Protein AF-A0A6P9E501-F1 (afdb_monomer)

Radius of gyration: 17.96 Å; Cα contacts (8 Å, |Δi|>4): 124; chains: 1; bounding box: 37×52×45 Å

Foldseek 3Di:
DDPDDPVCVVVVHDPVNVVVLVVLQVVQQVPQVAQWDWDWDADPVNPDIDIHTHGHDDPDPLLQAVDPDPRQKDFAPCVVPVPQADPVPRGHDIDRPSPRCSCVCRQVVDPVNVVVVVPD

Mean predicted aligned error: 8.08 Å

InterPro domains:
  IPR044214 EDS1-like [PTHR47090] (6-115)

Solvent-accessible surface area (backbone atoms only — not comparable to full-atom values): 7348 Å² total; per-residue (Å²): 132,84,91,77,70,57,67,41,71,76,74,72,44,55,69,69,57,52,55,48,53,53,50,44,33,61,52,21,54,79,40,79,90,48,64,56,41,78,47,82,45,70,45,97,79,71,81,50,76,47,78,46,76,20,54,41,85,78,89,51,61,65,59,66,50,68,49,97,46,98,79,14,62,34,74,55,62,50,91,84,40,72,76,53,43,45,83,91,79,70,47,66,40,74,39,48,41,23,55,52,50,46,43,53,60,49,40,68,57,32,69,68,47,58,61,61,65,63,79,111

Structure (mmCIF, N/CA/C/O backbone):
data_AF-A0A6P9E501-F1
#
_entry.id   AF-A0A6P9E501-F1
#
loop_
_atom_site.group_PDB
_atom_site.id
_atom_site.type_symbol
_atom_site.label_atom_id
_atom_site.label_alt_id
_atom_site.label_comp_id
_atom_site.label_asym_id
_atom_site.label_entity_id
_atom_site.label_seq_id
_atom_site.pdbx_PDB_ins_code
_atom_site.Cartn_x
_atom_site.Cartn_y
_atom_site.Cartn_z
_atom_site.occupancy
_atom_site.B_iso_or_equiv
_atom_site.auth_seq_id
_atom_site.auth_comp_id
_atom_site.auth_asym_id
_atom_site.auth_atom_id
_atom_site.pdbx_PDB_model_num
ATOM 1 N N . MET A 1 1 ? 8.957 -37.512 -7.011 1.00 41.03 1 MET A N 1
ATOM 2 C CA . MET A 1 1 ? 9.904 -36.583 -7.664 1.00 41.03 1 MET A CA 1
ATOM 3 C C . MET A 1 1 ? 9.550 -35.177 -7.214 1.00 41.03 1 MET A C 1
ATOM 5 O O . MET A 1 1 ? 8.374 -34.841 -7.242 1.00 41.03 1 MET A O 1
ATOM 9 N N . ALA A 1 2 ? 10.513 -34.435 -6.670 1.00 46.62 2 ALA A N 1
ATOM 10 C CA . ALA A 1 2 ? 10.274 -33.185 -5.951 1.00 46.62 2 ALA A CA 1
ATOM 11 C C . ALA A 1 2 ? 9.882 -32.038 -6.899 1.00 46.62 2 ALA A C 1
ATOM 13 O O . ALA A 1 2 ? 10.608 -31.742 -7.844 1.00 46.62 2 ALA A O 1
ATOM 14 N N . GLY A 1 3 ? 8.752 -31.382 -6.621 1.00 53.88 3 GLY A N 1
ATOM 15 C CA . GLY A 1 3 ? 8.321 -30.142 -7.273 1.00 53.88 3 GLY A CA 1
ATOM 16 C C . GLY A 1 3 ? 9.103 -28.932 -6.759 1.00 53.88 3 GLY A C 1
ATOM 17 O O . GLY A 1 3 ? 8.534 -28.055 -6.119 1.00 53.88 3 GLY A O 1
ATOM 18 N N . GLY A 1 4 ? 10.416 -28.913 -6.988 1.00 54.22 4 GLY A N 1
ATOM 19 C CA . GLY A 1 4 ? 11.298 -27.800 -6.637 1.00 54.22 4 GLY A CA 1
ATOM 20 C C . GLY A 1 4 ? 11.365 -26.764 -7.755 1.00 54.22 4 GLY A C 1
ATOM 21 O O . GLY A 1 4 ? 12.383 -26.670 -8.434 1.00 54.22 4 GLY A O 1
ATOM 22 N N . GLY A 1 5 ? 10.280 -26.019 -7.983 1.00 66.44 5 GLY A N 1
ATOM 23 C CA . GLY A 1 5 ? 10.341 -24.797 -8.793 1.00 66.44 5 GLY A CA 1
ATOM 24 C C . GLY A 1 5 ? 11.127 -23.711 -8.052 1.00 66.44 5 GLY A C 1
ATOM 25 O O . GLY A 1 5 ? 11.115 -23.679 -6.818 1.00 66.44 5 GLY A O 1
ATOM 26 N N . ARG A 1 6 ? 11.821 -22.817 -8.770 1.00 78.00 6 ARG A N 1
ATOM 27 C CA . ARG A 1 6 ? 12.447 -21.654 -8.122 1.00 78.00 6 ARG A CA 1
ATOM 28 C C . ARG A 1 6 ? 11.329 -20.792 -7.535 1.00 78.00 6 ARG A C 1
ATOM 30 O O . ARG A 1 6 ? 10.294 -20.614 -8.170 1.00 78.00 6 ARG A O 1
ATOM 37 N N . LEU A 1 7 ? 11.529 -20.243 -6.335 1.00 79.00 7 LEU A N 1
ATOM 38 C CA . LEU A 1 7 ? 10.510 -19.434 -5.651 1.00 79.00 7 LEU A CA 1
ATOM 39 C C . LEU A 1 7 ? 9.968 -18.307 -6.546 1.00 79.00 7 LEU A C 1
ATOM 41 O O . LEU A 1 7 ? 8.761 -18.090 -6.563 1.00 79.00 7 LEU A O 1
ATOM 45 N N . GLY A 1 8 ? 10.843 -17.664 -7.329 1.00 75.69 8 GLY A N 1
ATOM 46 C CA . GLY A 1 8 ? 10.476 -16.614 -8.284 1.00 75.69 8 GLY A CA 1
ATOM 47 C C . GLY A 1 8 ? 9.454 -17.056 -9.336 1.00 75.69 8 GLY A C 1
ATOM 48 O O . GLY A 1 8 ? 8.544 -16.294 -9.651 1.00 75.69 8 GLY A O 1
ATOM 49 N N . ASP A 1 9 ? 9.519 -18.309 -9.793 1.00 77.81 9 ASP A N 1
ATOM 50 C CA . ASP A 1 9 ? 8.558 -18.865 -10.755 1.00 77.81 9 ASP A CA 1
ATOM 51 C C . ASP A 1 9 ? 7.193 -19.120 -10.096 1.00 77.81 9 ASP A C 1
ATOM 53 O O . ASP A 1 9 ? 6.145 -18.923 -10.711 1.00 77.81 9 ASP A O 1
ATOM 57 N N . ILE A 1 10 ? 7.199 -19.522 -8.819 1.00 83.12 10 ILE A N 1
ATOM 58 C CA . ILE A 1 10 ? 5.989 -19.813 -8.035 1.00 83.12 10 ILE A CA 1
ATOM 59 C C . ILE A 1 10 ? 5.229 -18.521 -7.721 1.00 83.12 10 ILE A C 1
ATOM 61 O O . ILE A 1 10 ? 4.012 -18.459 -7.894 1.00 83.12 10 ILE A O 1
ATOM 65 N N . ILE A 1 11 ? 5.942 -17.483 -7.277 1.00 83.75 11 ILE A N 1
ATOM 66 C CA . ILE A 1 11 ? 5.343 -16.188 -6.917 1.00 83.75 11 ILE A CA 1
ATOM 67 C C . ILE A 1 11 ? 5.225 -15.235 -8.112 1.00 83.75 11 ILE A C 1
ATOM 69 O O . ILE A 1 11 ? 4.665 -14.152 -7.969 1.00 83.75 11 ILE A O 1
ATOM 73 N N . LYS A 1 12 ? 5.738 -15.633 -9.286 1.00 81.38 12 LYS A N 1
ATOM 74 C CA . LYS A 1 12 ? 5.803 -14.826 -10.515 1.00 81.38 12 LYS A CA 1
ATOM 75 C C . LYS A 1 12 ? 6.483 -13.466 -10.309 1.00 81.38 12 LYS A C 1
ATOM 77 O O . LYS A 1 12 ? 6.075 -12.469 -10.901 1.00 81.38 12 LYS A O 1
ATOM 82 N N . MET A 1 13 ? 7.517 -13.425 -9.471 1.00 81.25 13 MET A N 1
ATOM 83 C CA . MET A 1 13 ? 8.340 -12.235 -9.254 1.00 81.25 13 MET A CA 1
ATOM 84 C C . MET A 1 13 ? 9.792 -12.574 -9.544 1.00 81.25 13 MET A C 1
ATOM 86 O O . MET A 1 13 ? 10.373 -13.458 -8.914 1.00 81.25 13 MET A O 1
ATOM 90 N N . ASP A 1 14 ? 10.364 -11.852 -10.498 1.00 83.56 14 ASP A N 1
ATOM 91 C CA . ASP A 1 14 ? 11.772 -11.978 -10.840 1.00 83.56 14 ASP A CA 1
ATOM 92 C C . ASP A 1 14 ? 12.673 -11.306 -9.786 1.00 83.56 14 ASP A C 1
ATOM 94 O O . ASP A 1 14 ? 12.290 -10.326 -9.139 1.00 83.56 14 ASP A O 1
ATOM 98 N N . GLU A 1 15 ? 13.888 -11.825 -9.616 1.00 86.25 15 GLU A N 1
ATOM 99 C CA . GLU A 1 15 ? 14.855 -11.324 -8.635 1.00 86.25 15 GLU A CA 1
ATOM 100 C C . GLU A 1 15 ? 15.272 -9.873 -8.926 1.00 86.25 15 GLU A C 1
ATOM 102 O O . GLU A 1 15 ? 15.408 -9.069 -7.999 1.00 86.25 15 GLU A O 1
ATOM 107 N N . GLU A 1 16 ? 15.383 -9.488 -10.203 1.00 85.31 16 GLU A N 1
ATOM 108 C CA . GLU A 1 16 ? 15.679 -8.112 -10.608 1.00 85.31 16 GLU A CA 1
ATOM 109 C C . GLU A 1 16 ? 14.567 -7.155 -10.154 1.00 85.31 16 GLU A C 1
ATOM 111 O O . GLU A 1 16 ? 14.841 -6.062 -9.648 1.00 85.31 16 GLU A O 1
ATOM 116 N N . LEU A 1 17 ? 13.304 -7.575 -10.283 1.00 85.88 17 LEU A N 1
ATOM 117 C CA . LEU A 1 17 ? 12.147 -6.804 -9.827 1.00 85.88 17 LEU A CA 1
ATOM 118 C C . LEU A 1 17 ? 12.147 -6.649 -8.299 1.00 85.88 17 LEU A C 1
ATOM 120 O O . LEU A 1 17 ? 11.919 -5.548 -7.790 1.00 85.88 17 LEU A O 1
ATOM 124 N N . ILE A 1 18 ? 12.446 -7.720 -7.561 1.00 88.88 18 ILE A N 1
ATOM 125 C CA . ILE A 1 18 ? 12.543 -7.684 -6.093 1.00 88.88 18 ILE A CA 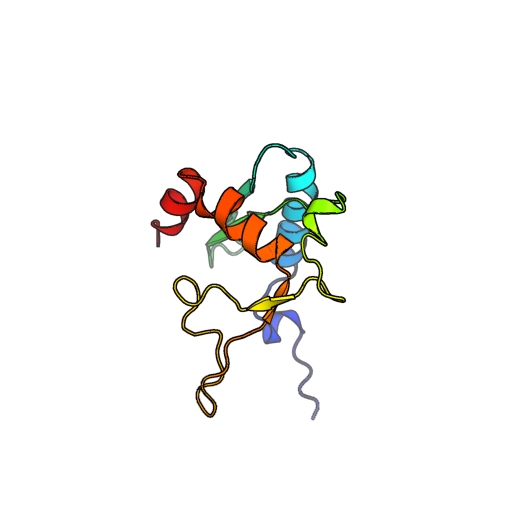1
ATOM 126 C C . ILE A 1 18 ? 13.642 -6.708 -5.651 1.00 88.88 18 ILE A C 1
ATOM 128 O O . ILE A 1 18 ? 13.404 -5.845 -4.804 1.00 88.88 18 ILE A O 1
ATOM 132 N N . MET A 1 19 ? 14.830 -6.778 -6.256 1.00 90.50 19 MET A N 1
ATOM 133 C CA . MET A 1 19 ? 15.933 -5.873 -5.918 1.00 90.50 19 MET A CA 1
ATOM 134 C C . MET A 1 19 ? 15.600 -4.407 -6.228 1.00 90.50 19 MET A C 1
ATOM 136 O O . MET A 1 19 ? 15.884 -3.521 -5.413 1.00 90.50 19 MET A O 1
ATOM 140 N N . LYS A 1 20 ? 14.964 -4.138 -7.378 1.00 89.75 20 LYS A N 1
ATOM 141 C CA . LYS A 1 20 ? 14.525 -2.784 -7.752 1.00 89.75 20 LYS A CA 1
ATOM 142 C C . LYS A 1 20 ? 13.491 -2.244 -6.771 1.00 89.75 20 LYS A C 1
ATOM 144 O O . LYS A 1 20 ? 13.711 -1.180 -6.207 1.00 89.75 20 LYS A O 1
ATOM 149 N N . THR A 1 21 ? 12.419 -2.992 -6.504 1.00 91.75 21 THR A N 1
ATOM 150 C CA . THR A 1 21 ? 11.361 -2.566 -5.569 1.00 91.75 21 THR A CA 1
ATOM 151 C C . THR A 1 21 ? 11.897 -2.324 -4.155 1.00 91.75 21 THR A C 1
ATOM 153 O O . THR A 1 21 ? 11.539 -1.322 -3.538 1.00 91.75 21 THR A O 1
ATOM 156 N N . CYS A 1 22 ? 12.816 -3.164 -3.664 1.00 93.69 22 CYS A N 1
ATOM 157 C CA . CYS A 1 22 ? 13.485 -2.951 -2.377 1.00 93.69 22 CYS A CA 1
ATOM 158 C C . CYS A 1 22 ? 14.285 -1.636 -2.366 1.00 93.69 22 CYS A C 1
ATOM 160 O O . CYS A 1 22 ? 14.160 -0.827 -1.444 1.00 93.69 22 CYS A O 1
ATOM 162 N N . SER A 1 23 ? 15.052 -1.376 -3.428 1.00 94.44 23 SER A N 1
ATOM 163 C CA . SER A 1 23 ? 15.816 -0.133 -3.579 1.00 94.44 23 SER A CA 1
ATOM 164 C C . SER A 1 23 ? 14.906 1.100 -3.631 1.00 94.44 23 SER A C 1
ATOM 166 O O . SER A 1 23 ? 15.185 2.095 -2.959 1.00 94.44 23 SER A O 1
ATOM 168 N N . SER A 1 24 ? 13.798 1.035 -4.375 1.00 94.00 24 SER A N 1
ATOM 169 C CA . SER A 1 24 ? 12.805 2.115 -4.468 1.00 94.00 24 SER A CA 1
ATOM 170 C C . SER A 1 24 ? 12.117 2.372 -3.120 1.00 94.00 24 SER A C 1
ATOM 172 O O . SER A 1 24 ? 11.989 3.527 -2.712 1.00 94.00 24 SER A O 1
ATOM 174 N N . ALA A 1 25 ? 11.786 1.323 -2.357 1.00 94.44 25 ALA A N 1
ATOM 175 C CA . ALA A 1 25 ? 11.243 1.448 -1.002 1.00 94.44 25 ALA A CA 1
ATOM 176 C C . ALA A 1 25 ? 12.218 2.160 -0.048 1.00 94.44 25 ALA A C 1
ATOM 178 O O . ALA A 1 25 ? 11.826 3.060 0.697 1.00 94.44 25 ALA A O 1
ATOM 179 N N . MET A 1 26 ? 13.511 1.828 -0.106 1.00 95.06 26 MET A N 1
ATOM 180 C CA . MET A 1 26 ? 14.532 2.535 0.676 1.00 95.06 26 MET A CA 1
ATOM 181 C C . MET A 1 26 ? 14.688 3.989 0.216 1.00 95.06 26 MET A C 1
ATOM 183 O O . MET A 1 26 ? 14.764 4.895 1.044 1.00 95.06 26 MET A O 1
ATOM 187 N N . ASN A 1 27 ? 14.661 4.240 -1.094 1.00 94.44 27 ASN A N 1
ATOM 188 C CA . ASN A 1 27 ? 14.765 5.588 -1.652 1.00 94.44 27 ASN A CA 1
ATOM 189 C C . ASN A 1 27 ? 13.572 6.486 -1.305 1.00 94.44 27 ASN A C 1
ATOM 191 O O . ASN A 1 27 ? 13.778 7.686 -1.132 1.00 94.44 27 ASN A O 1
ATOM 195 N N . ALA A 1 28 ? 12.362 5.943 -1.141 1.00 94.00 28 ALA A N 1
ATOM 196 C CA . ALA A 1 28 ? 11.190 6.724 -0.740 1.00 94.00 28 ALA A CA 1
ATOM 197 C C . ALA A 1 28 ? 11.417 7.487 0.581 1.00 94.00 28 ALA A C 1
ATOM 199 O O . ALA A 1 28 ? 10.946 8.612 0.736 1.00 94.00 28 ALA A O 1
ATOM 200 N N . HIS A 1 29 ? 12.225 6.941 1.498 1.00 93.50 29 HIS A N 1
ATOM 201 C CA . HIS A 1 29 ? 12.569 7.590 2.770 1.00 93.50 29 HIS A CA 1
ATOM 202 C C . HIS A 1 29 ? 13.408 8.867 2.613 1.00 93.50 29 HIS A C 1
ATOM 204 O O . HIS A 1 29 ? 13.460 9.679 3.534 1.00 93.50 29 HIS A O 1
ATOM 210 N N . LYS A 1 30 ? 14.044 9.084 1.454 1.00 93.81 30 LYS A N 1
ATOM 211 C CA . LYS A 1 30 ? 14.775 10.328 1.150 1.00 93.81 30 LYS A CA 1
ATOM 212 C C . LYS A 1 30 ? 13.833 11.509 0.896 1.00 93.81 30 LYS A C 1
ATOM 214 O O . LYS A 1 30 ? 14.285 12.650 0.886 1.00 93.81 30 LYS A O 1
ATOM 219 N N . PHE A 1 31 ? 12.538 11.245 0.716 1.00 88.50 31 PHE A N 1
ATOM 220 C CA . PHE A 1 31 ? 11.512 12.241 0.419 1.00 88.50 31 PHE A CA 1
ATOM 221 C C . PHE A 1 31 ? 10.372 12.179 1.452 1.00 88.50 31 PHE A C 1
ATOM 223 O O . PHE A 1 31 ? 9.237 11.879 1.091 1.00 88.50 31 PHE A O 1
ATOM 230 N N . PRO A 1 32 ? 10.627 12.475 2.740 1.00 78.06 32 PRO A N 1
ATOM 231 C CA . PRO A 1 32 ? 9.654 12.275 3.823 1.00 78.06 32 PRO A CA 1
ATOM 232 C C . PRO A 1 32 ? 8.378 13.131 3.704 1.00 78.06 32 PRO A C 1
ATOM 234 O O . PRO A 1 32 ? 7.379 12.834 4.354 1.00 78.06 32 PRO A O 1
ATOM 237 N N . GLY A 1 33 ? 8.399 14.189 2.884 1.00 82.94 33 GLY A N 1
ATOM 238 C CA . GLY A 1 3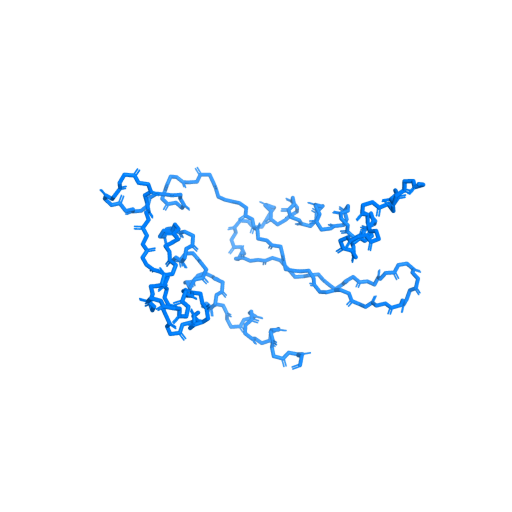3 ? 7.223 15.011 2.578 1.00 82.94 33 GLY A CA 1
ATOM 239 C C . GLY A 1 33 ? 6.321 14.441 1.479 1.00 82.94 33 GLY A C 1
ATOM 240 O O . GLY A 1 33 ? 5.182 14.883 1.345 1.00 82.94 33 GLY A O 1
ATOM 241 N N . ASN A 1 34 ? 6.801 13.459 0.712 1.00 87.44 34 ASN A N 1
ATOM 242 C CA . ASN A 1 34 ? 6.026 12.841 -0.355 1.00 87.44 34 ASN A CA 1
ATOM 243 C C . ASN A 1 34 ? 5.283 11.615 0.193 1.00 87.44 34 ASN A C 1
ATOM 245 O O . ASN A 1 34 ? 5.902 10.758 0.827 1.00 87.44 34 ASN A O 1
ATOM 249 N N . PRO A 1 35 ? 3.972 11.477 -0.065 1.00 87.12 35 PRO A N 1
ATOM 250 C CA . PRO A 1 35 ? 3.216 10.324 0.417 1.00 87.12 35 PRO A C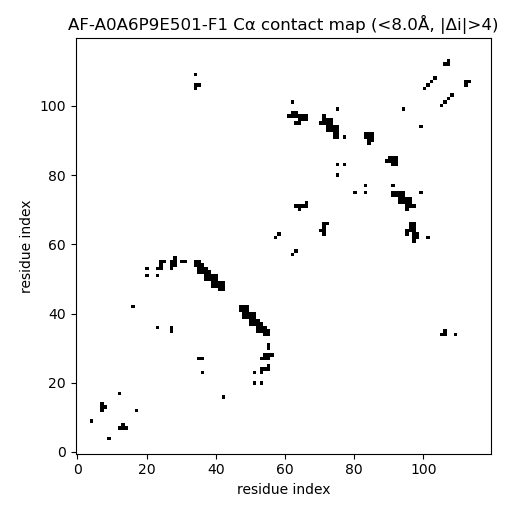A 1
ATOM 251 C C . PRO A 1 35 ? 3.660 9.011 -0.242 1.00 87.12 35 PRO A C 1
ATOM 253 O O . PRO A 1 35 ? 3.585 7.955 0.387 1.00 87.12 35 PRO A O 1
ATOM 256 N N . PHE A 1 36 ? 4.155 9.086 -1.479 1.00 91.12 36 PHE A N 1
ATOM 257 C CA . PHE A 1 36 ? 4.750 7.982 -2.222 1.00 91.12 36 PHE A CA 1
ATOM 258 C C . PHE A 1 36 ? 5.735 8.510 -3.275 1.00 91.12 36 PHE A C 1
ATOM 260 O O . PHE A 1 36 ? 5.678 9.676 -3.674 1.00 91.12 36 PHE A O 1
ATOM 267 N N . THR A 1 37 ? 6.615 7.638 -3.761 1.00 91.88 37 THR A N 1
ATOM 268 C CA . THR A 1 37 ? 7.338 7.824 -5.024 1.00 91.88 37 THR A CA 1
ATOM 269 C C . THR A 1 37 ? 6.775 6.876 -6.075 1.00 91.88 37 THR A C 1
ATOM 271 O O . THR A 1 37 ? 6.225 5.822 -5.751 1.00 91.88 37 THR A O 1
ATOM 274 N N . PHE A 1 38 ? 6.875 7.270 -7.341 1.00 90.88 38 PHE A N 1
ATOM 275 C CA . PHE A 1 38 ? 6.371 6.498 -8.469 1.00 90.88 38 PHE A CA 1
ATOM 276 C C . PHE A 1 38 ? 7.474 6.313 -9.501 1.00 90.88 38 PHE A C 1
ATOM 278 O O . PHE A 1 38 ? 8.079 7.288 -9.950 1.00 90.88 38 PHE A O 1
ATOM 285 N N . GLU A 1 39 ? 7.704 5.067 -9.896 1.00 90.62 39 GLU A N 1
ATOM 286 C CA . GLU A 1 39 ? 8.733 4.693 -10.854 1.00 90.62 39 GLU A CA 1
ATOM 287 C C . GLU A 1 39 ? 8.147 3.735 -11.890 1.00 90.62 39 GLU A C 1
ATOM 289 O O . GLU A 1 39 ? 7.517 2.732 -11.561 1.00 90.62 39 GLU A O 1
ATOM 294 N N . LYS A 1 40 ? 8.377 4.030 -13.169 1.00 89.38 40 LYS A N 1
ATOM 295 C CA . LYS A 1 40 ? 8.090 3.101 -14.261 1.00 89.38 40 LYS A CA 1
ATOM 296 C C . LYS A 1 40 ? 9.371 2.354 -14.592 1.00 89.38 40 LYS A C 1
ATOM 298 O O . LYS A 1 40 ? 10.325 2.964 -15.072 1.00 89.38 40 LYS A O 1
ATOM 303 N N . ILE A 1 41 ? 9.378 1.044 -14.389 1.00 84.25 41 ILE A N 1
ATOM 304 C CA . ILE A 1 41 ? 10.508 0.190 -14.746 1.00 84.25 41 ILE A CA 1
ATOM 305 C C . ILE A 1 41 ? 10.142 -0.711 -15.923 1.00 84.25 41 ILE A C 1
ATOM 307 O O . ILE A 1 41 ? 9.021 -1.209 -16.047 1.00 84.25 41 ILE A O 1
ATOM 311 N N . ARG A 1 42 ? 11.117 -0.927 -16.800 1.00 79.00 42 ARG A N 1
ATOM 312 C CA . ARG A 1 42 ? 11.047 -1.963 -17.829 1.00 79.00 42 ARG A CA 1
ATOM 313 C C . ARG A 1 42 ? 11.857 -3.159 -17.351 1.00 79.00 42 ARG A C 1
ATOM 315 O O . ARG A 1 42 ? 12.942 -2.978 -16.788 1.00 79.00 42 ARG A O 1
ATOM 322 N N . ALA A 1 43 ? 11.299 -4.354 -17.519 1.00 68.88 43 ALA A N 1
ATOM 323 C CA . ALA A 1 43 ? 12.069 -5.576 -17.349 1.00 68.88 43 ALA A CA 1
ATOM 324 C C . ALA A 1 43 ? 13.195 -5.600 -18.389 1.00 68.88 43 ALA A C 1
ATOM 326 O O . ALA A 1 43 ? 13.011 -5.127 -19.511 1.00 68.88 43 ALA A O 1
ATOM 327 N N . SER A 1 44 ? 14.348 -6.154 -18.022 1.00 66.62 44 SER A N 1
ATOM 328 C CA . SER A 1 44 ? 15.499 -6.299 -18.920 1.00 66.62 44 SER A CA 1
ATOM 329 C C . SER A 1 44 ? 15.169 -7.085 -20.198 1.00 66.62 44 SER A C 1
ATOM 331 O O . SER A 1 44 ? 15.795 -6.866 -21.231 1.00 66.62 44 SER A O 1
ATOM 333 N N . SER A 1 45 ? 14.142 -7.941 -20.159 1.00 64.75 45 SER A N 1
ATOM 334 C CA . SER A 1 45 ? 13.641 -8.723 -21.294 1.00 64.75 45 SER A CA 1
ATOM 335 C C . SER A 1 45 ? 12.507 -8.059 -22.099 1.00 64.75 45 SER A C 1
ATOM 337 O O . SER A 1 45 ? 11.883 -8.737 -22.916 1.00 64.75 45 SER A O 1
ATOM 339 N N . ASP A 1 46 ? 12.181 -6.781 -21.849 1.00 61.88 46 ASP A N 1
ATOM 340 C CA . ASP A 1 46 ? 11.100 -5.998 -22.496 1.00 61.88 46 ASP A CA 1
ATOM 341 C C . ASP A 1 46 ? 9.697 -6.653 -22.482 1.00 61.88 46 ASP A C 1
ATOM 343 O O . ASP A 1 46 ? 8.756 -6.186 -23.121 1.00 61.88 46 ASP A O 1
ATOM 347 N N . THR A 1 47 ? 9.516 -7.729 -21.713 1.00 69.69 47 THR A N 1
ATOM 348 C CA . THR A 1 47 ? 8.312 -8.573 -21.770 1.00 69.69 47 THR A CA 1
ATOM 349 C C . THR A 1 47 ? 7.144 -7.972 -20.990 1.00 69.69 47 THR A C 1
ATOM 351 O O . THR A 1 47 ? 5.989 -8.299 -21.245 1.00 69.69 47 THR A O 1
ATOM 354 N N . TYR A 1 48 ? 7.434 -7.087 -20.034 1.00 72.56 48 TYR A N 1
ATOM 355 C CA . TYR A 1 48 ? 6.433 -6.361 -19.264 1.00 72.56 48 TYR A CA 1
ATO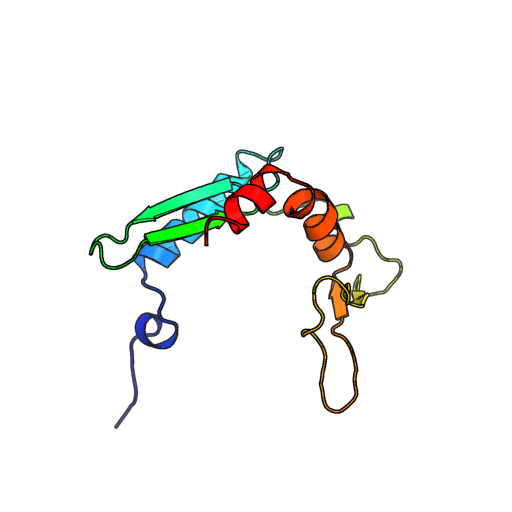M 356 C C . TYR A 1 48 ? 6.994 -5.038 -18.730 1.00 72.56 48 TYR A C 1
ATOM 358 O O . TYR A 1 48 ? 8.195 -4.862 -18.505 1.00 72.56 48 TYR A O 1
ATOM 366 N N . THR A 1 49 ? 6.090 -4.085 -18.524 1.00 82.69 49 THR A N 1
ATOM 367 C CA . THR A 1 49 ? 6.358 -2.823 -17.829 1.00 82.69 49 THR A CA 1
ATOM 368 C C . THR A 1 49 ? 5.754 -2.923 -16.437 1.00 82.69 49 THR A C 1
ATOM 370 O O . THR A 1 49 ? 4.580 -3.265 -16.320 1.00 82.69 49 THR A O 1
ATOM 373 N N . SER A 1 50 ? 6.529 -2.601 -15.400 1.00 85.31 50 SER A N 1
ATOM 374 C CA . SER A 1 50 ? 6.003 -2.497 -14.035 1.00 85.31 50 SER A CA 1
ATOM 375 C C . SER A 1 50 ? 5.964 -1.046 -13.588 1.00 85.31 50 SER A C 1
ATOM 377 O O . SER A 1 50 ? 6.870 -0.260 -13.873 1.00 85.31 50 SER A O 1
ATOM 379 N N . PHE A 1 51 ? 4.911 -0.711 -12.859 1.00 88.50 51 PHE A N 1
ATOM 380 C CA . PHE A 1 51 ? 4.738 0.577 -12.213 1.00 88.50 51 PHE A CA 1
ATOM 381 C C . PHE A 1 51 ? 4.871 0.357 -10.711 1.00 88.50 51 PHE A C 1
ATOM 383 O O . PHE A 1 51 ? 4.105 -0.398 -10.120 1.00 88.50 51 PHE A O 1
ATOM 390 N N . ILE A 1 52 ? 5.891 0.958 -10.112 1.00 90.62 52 ILE A N 1
ATOM 391 C CA . ILE A 1 52 ? 6.210 0.792 -8.700 1.00 90.62 52 ILE A CA 1
ATOM 392 C C . ILE A 1 52 ? 5.769 2.049 -7.967 1.00 90.62 52 ILE A C 1
ATOM 394 O O . ILE A 1 52 ? 6.265 3.142 -8.239 1.00 90.62 52 ILE A O 1
ATOM 398 N N . PHE A 1 53 ? 4.885 1.865 -6.994 1.00 92.62 53 PHE A N 1
ATOM 399 C CA . PHE A 1 53 ? 4.574 2.862 -5.982 1.00 92.62 53 PHE A CA 1
ATOM 400 C C . PHE A 1 53 ? 5.319 2.481 -4.706 1.00 92.62 53 PHE A C 1
ATOM 402 O O . PHE A 1 53 ? 5.112 1.396 -4.166 1.00 92.62 53 PHE A O 1
ATOM 409 N N . SER A 1 54 ? 6.214 3.350 -4.244 1.00 93.62 54 SER A N 1
ATOM 410 C CA . SER A 1 54 ? 6.985 3.120 -3.021 1.00 93.62 54 SER A 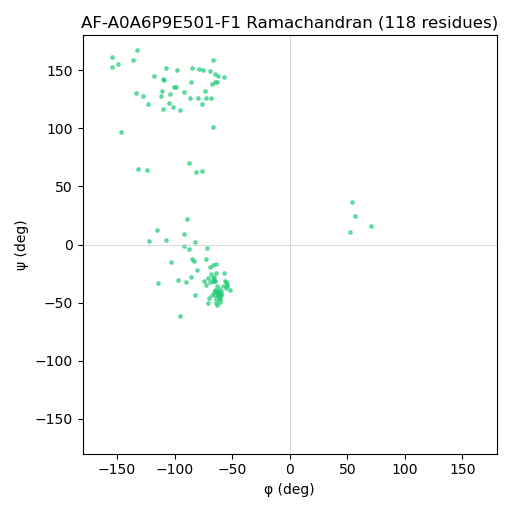CA 1
ATOM 411 C C . SER A 1 54 ? 6.542 4.082 -1.933 1.00 93.62 54 SER A C 1
ATOM 413 O O . SER A 1 54 ? 6.452 5.288 -2.153 1.00 93.62 54 SER A O 1
ATOM 415 N N . PHE A 1 55 ? 6.298 3.550 -0.741 1.00 92.06 55 PHE A N 1
ATOM 416 C CA . PHE A 1 55 ? 5.838 4.316 0.410 1.00 92.06 55 PHE A CA 1
ATOM 417 C C . PHE A 1 55 ? 6.947 4.351 1.455 1.00 92.06 55 PHE A C 1
ATOM 419 O O . PHE A 1 55 ? 7.468 3.306 1.844 1.00 92.06 55 PHE A O 1
ATOM 426 N N . ALA A 1 56 ? 7.305 5.543 1.931 1.00 91.81 56 ALA A N 1
ATOM 427 C CA . ALA A 1 56 ? 8.239 5.656 3.045 1.00 91.81 56 ALA A CA 1
ATOM 428 C C . ALA A 1 56 ? 7.609 5.059 4.315 1.00 91.81 56 ALA A C 1
ATOM 430 O O . ALA A 1 56 ? 6.426 5.269 4.591 1.00 91.81 56 ALA A O 1
ATOM 431 N N . GLY A 1 57 ? 8.379 4.333 5.114 1.00 88.75 57 GLY A N 1
ATOM 432 C CA . GLY A 1 57 ? 7.992 3.984 6.476 1.00 88.75 57 GLY A CA 1
ATOM 433 C C . GLY A 1 57 ? 7.936 5.228 7.365 1.00 88.75 57 GLY A C 1
ATOM 434 O O . GLY A 1 57 ? 8.547 6.254 7.063 1.00 88.75 57 GLY A O 1
ATOM 435 N N . SER A 1 58 ? 7.203 5.131 8.471 1.00 86.50 58 SER A N 1
ATOM 436 C CA . SER A 1 58 ? 7.241 6.129 9.539 1.00 86.50 58 SER A CA 1
ATOM 437 C C . SER A 1 58 ? 7.748 5.482 10.817 1.00 86.50 58 SER A C 1
ATOM 439 O O . SER A 1 58 ? 7.444 4.323 11.076 1.00 86.50 58 SER A O 1
ATOM 441 N N . TRP A 1 59 ? 8.501 6.233 11.614 1.00 87.69 59 TRP A N 1
ATOM 442 C CA . TRP A 1 59 ? 8.913 5.845 12.968 1.00 87.69 59 TRP A CA 1
ATOM 443 C C . TRP A 1 59 ? 8.164 6.639 14.047 1.00 87.69 59 TRP A C 1
ATOM 445 O O . TRP A 1 59 ? 8.458 6.500 15.232 1.00 87.69 59 TRP A O 1
ATOM 455 N N . SER A 1 60 ? 7.204 7.486 13.656 1.00 87.25 60 SER A N 1
ATOM 456 C CA . SER A 1 60 ? 6.382 8.224 14.613 1.00 87.25 60 SER A CA 1
ATOM 457 C C . SER A 1 60 ? 5.375 7.293 15.272 1.00 87.25 60 SER A C 1
ATOM 459 O O . SER A 1 60 ? 4.642 6.594 14.578 1.00 87.25 60 SER A O 1
ATOM 461 N N . ILE A 1 61 ? 5.268 7.344 16.600 1.00 85.81 61 ILE A N 1
ATOM 462 C CA . ILE A 1 61 ? 4.278 6.565 17.361 1.00 85.81 61 ILE A CA 1
ATOM 463 C C . ILE A 1 61 ? 2.856 6.850 16.860 1.00 85.81 61 ILE A C 1
ATOM 465 O O . ILE A 1 61 ? 2.056 5.923 16.738 1.00 85.81 61 ILE A O 1
ATOM 469 N N . SER A 1 62 ? 2.570 8.105 16.490 1.00 84.44 62 SER A N 1
ATOM 470 C CA . SER A 1 62 ? 1.276 8.495 15.920 1.00 84.44 62 SER A CA 1
ATOM 471 C C . SER A 1 62 ? 0.901 7.674 14.691 1.00 84.44 62 SER A C 1
ATOM 473 O O . SER A 1 62 ? -0.270 7.413 14.478 1.00 84.44 62 SER A O 1
ATOM 475 N N . ASP A 1 63 ? 1.881 7.235 13.903 1.00 83.75 63 ASP A N 1
ATOM 476 C CA . ASP A 1 63 ? 1.647 6.557 12.628 1.00 83.75 63 ASP A CA 1
ATOM 477 C C . ASP A 1 63 ? 1.573 5.029 12.778 1.00 83.75 63 ASP A C 1
ATOM 479 O O . ASP A 1 63 ? 1.343 4.326 11.795 1.00 83.75 63 ASP A O 1
ATOM 483 N N . TRP A 1 64 ? 1.746 4.517 14.000 1.00 82.25 64 TRP A N 1
ATOM 484 C CA . TRP A 1 64 ? 1.613 3.100 14.352 1.00 82.25 64 TRP A CA 1
ATOM 485 C C . TRP A 1 64 ? 0.438 2.843 15.290 1.00 82.25 64 TRP A C 1
ATOM 487 O O . TRP A 1 64 ? -0.192 1.786 15.215 1.00 82.25 64 TRP A O 1
ATOM 497 N N . GLN A 1 65 ? 0.137 3.794 16.179 1.00 72.50 65 GLN A N 1
ATOM 498 C CA . GLN A 1 65 ? -0.850 3.592 17.228 1.00 72.50 65 GLN A CA 1
ATOM 499 C C . GLN A 1 65 ? -1.599 4.886 17.551 1.00 72.50 65 GLN A C 1
ATOM 501 O O . GLN A 1 65 ? -1.153 5.725 18.328 1.00 72.50 65 GLN A O 1
ATOM 506 N N . LEU A 1 66 ? -2.774 5.014 16.934 1.00 63.81 66 LEU A N 1
ATOM 507 C CA . LEU A 1 66 ? -3.708 6.130 17.126 1.00 63.81 66 LEU A CA 1
ATOM 508 C C . LEU A 1 66 ? -4.905 5.764 18.018 1.00 63.81 66 LEU A C 1
ATOM 510 O O . LEU A 1 66 ? -5.629 6.652 18.462 1.00 63.81 66 LEU A O 1
ATOM 514 N N . ALA A 1 67 ? -5.143 4.472 18.265 1.00 61.59 67 ALA A N 1
ATOM 515 C CA . ALA A 1 67 ? -6.370 4.006 18.903 1.00 61.59 67 ALA A CA 1
ATOM 516 C C . ALA A 1 67 ? -6.208 3.758 20.408 1.00 61.59 67 ALA A C 1
ATOM 518 O O . ALA A 1 67 ? -5.165 3.309 20.875 1.00 61.59 67 ALA A O 1
ATOM 519 N N . GLN A 1 68 ? -7.304 3.942 21.149 1.00 69.81 68 GLN A N 1
ATOM 520 C CA . GLN A 1 68 ? -7.426 3.561 22.564 1.00 69.81 68 GLN A CA 1
ATOM 521 C C . GLN A 1 68 ? -7.515 2.037 22.782 1.00 69.81 68 GLN A C 1
ATOM 523 O O . GLN A 1 68 ? -7.595 1.579 23.920 1.00 69.81 68 GLN A O 1
ATOM 528 N N . LYS A 1 69 ? -7.541 1.245 21.702 1.00 79.62 69 LYS A N 1
ATOM 529 C CA . LYS A 1 69 ? -7.615 -0.216 21.770 1.00 79.62 69 LYS A CA 1
ATOM 530 C C . LYS A 1 69 ? -6.233 -0.855 21.932 1.00 79.62 69 LYS A C 1
ATOM 532 O O . LYS A 1 69 ? -5.256 -0.301 21.421 1.00 79.62 69 LYS A O 1
ATOM 537 N N . PRO A 1 70 ? -6.147 -2.041 22.566 1.00 84.12 70 PRO A N 1
ATOM 538 C CA . PRO A 1 70 ? -4.872 -2.685 22.882 1.00 84.12 70 PRO A CA 1
ATOM 539 C C . PRO A 1 70 ? -3.935 -2.896 21.684 1.00 84.12 70 PRO A C 1
ATOM 541 O O . PRO A 1 70 ? -2.723 -2.778 21.853 1.00 84.12 70 PRO A O 1
ATOM 544 N N . PHE A 1 71 ? -4.467 -3.155 20.482 1.00 87.56 71 PHE A N 1
ATOM 545 C CA . PHE A 1 71 ? -3.665 -3.429 19.281 1.00 87.56 71 PHE A CA 1
ATOM 546 C C . PHE A 1 71 ? -3.823 -2.371 18.180 1.00 87.56 71 PHE A C 1
ATOM 548 O O . PHE A 1 71 ? -3.369 -2.574 17.053 1.00 87.56 71 PHE A O 1
ATOM 555 N N . GLY A 1 72 ? -4.434 -1.221 18.486 1.00 90.56 72 GLY A N 1
ATOM 556 C CA . GLY A 1 72 ? -4.619 -0.156 17.498 1.00 90.56 72 GLY A CA 1
ATOM 557 C C . GLY A 1 72 ? -5.639 -0.490 16.401 1.00 90.56 72 GLY A C 1
ATOM 558 O O . GLY A 1 72 ? -5.630 0.147 15.347 1.00 90.56 72 GLY A O 1
ATOM 559 N N . GLU A 1 73 ? -6.475 -1.508 16.603 1.00 93.00 73 GLU A N 1
ATOM 560 C CA . GLU A 1 73 ? -7.316 -2.098 15.569 1.00 93.00 73 GLU A CA 1
ATOM 561 C C . GLU A 1 73 ? -8.659 -1.377 15.365 1.00 93.00 73 GLU A C 1
ATOM 563 O O . GLU A 1 73 ? -9.378 -1.009 16.300 1.00 93.00 73 GLU A O 1
ATOM 568 N N . THR A 1 74 ? -9.056 -1.242 14.107 1.00 93.88 74 THR A N 1
ATOM 569 C CA . THR A 1 74 ? -10.345 -0.697 13.682 1.00 93.88 74 THR A CA 1
ATOM 570 C C . THR A 1 74 ? -10.939 -1.556 12.577 1.00 93.88 74 THR A C 1
ATOM 572 O O . THR A 1 74 ? -10.223 -2.294 11.903 1.00 93.88 74 THR A O 1
ATOM 575 N N . GLN A 1 75 ? -12.251 -1.469 12.388 1.00 95.06 75 GLN A N 1
ATOM 576 C CA . GLN A 1 75 ? -12.897 -2.095 11.242 1.00 95.06 75 GLN A CA 1
ATOM 577 C C . GLN A 1 75 ? -12.460 -1.380 9.958 1.00 95.06 75 GLN A C 1
ATOM 579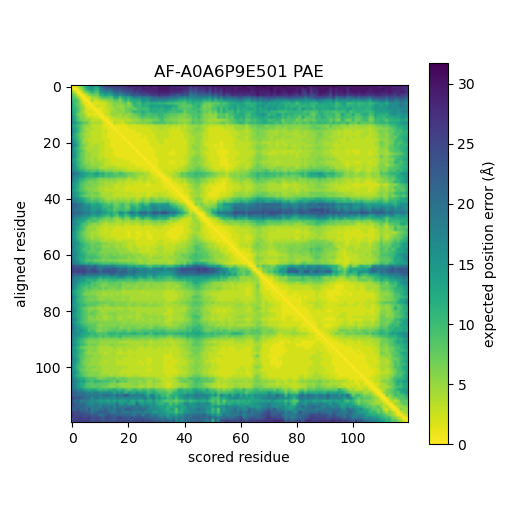 O O . GLN A 1 75 ? -12.383 -0.148 9.937 1.00 95.06 75 GLN A O 1
ATOM 584 N N . ILE A 1 76 ? -12.184 -2.151 8.903 1.00 95.88 76 ILE A N 1
ATOM 585 C CA . ILE A 1 76 ? -11.837 -1.617 7.585 1.00 95.88 76 ILE A CA 1
ATOM 586 C C . ILE A 1 76 ? -12.948 -0.700 7.058 1.00 95.88 76 ILE A C 1
ATOM 588 O O . ILE A 1 76 ? -14.139 -0.966 7.248 1.00 95.88 76 ILE A O 1
ATOM 592 N N . LYS A 1 77 ? -12.572 0.371 6.355 1.00 94.62 77 LYS A N 1
ATOM 593 C CA . LYS A 1 77 ? -13.533 1.255 5.688 1.00 94.62 77 LYS A CA 1
ATOM 594 C C . LYS A 1 77 ? -14.245 0.536 4.545 1.00 94.62 77 LYS A C 1
ATOM 596 O O . LYS A 1 77 ? -13.698 0.359 3.454 1.00 94.62 77 LYS A O 1
ATOM 601 N N . THR A 1 78 ? -15.471 0.111 4.812 1.00 94.25 78 THR A N 1
ATOM 602 C CA . THR A 1 78 ? -16.231 -0.798 3.946 1.00 94.25 78 THR A CA 1
ATOM 603 C C . THR A 1 78 ? -16.585 -0.187 2.590 1.00 94.25 78 THR A C 1
ATOM 605 O O . THR A 1 78 ? -16.661 -0.904 1.597 1.00 94.25 78 THR A O 1
ATOM 608 N N . GLU A 1 79 ? -16.714 1.140 2.518 1.00 93.31 79 GLU A N 1
ATOM 609 C CA . GLU A 1 79 ? -17.010 1.872 1.285 1.00 93.31 79 GLU A CA 1
ATOM 610 C C . GLU A 1 79 ? -15.820 1.866 0.317 1.00 93.31 79 GLU A C 1
ATOM 612 O O . GLU A 1 79 ? -16.012 1.941 -0.894 1.00 93.31 79 GLU A O 1
ATOM 617 N N . LEU A 1 80 ? -14.593 1.774 0.845 1.00 91.31 80 LEU A N 1
ATOM 618 C CA . LEU A 1 80 ? -13.369 1.664 0.047 1.00 91.31 80 LEU A CA 1
ATOM 619 C C . LEU A 1 80 ? -12.997 0.204 -0.236 1.00 91.31 80 LEU A C 1
ATOM 621 O O . LEU A 1 80 ? -12.434 -0.093 -1.287 1.00 91.31 80 LEU A O 1
ATOM 625 N N . PHE A 1 81 ? -13.313 -0.706 0.689 1.00 93.56 81 PHE A N 1
ATOM 626 C CA . PHE A 1 81 ? -12.900 -2.109 0.626 1.00 93.56 81 PHE A CA 1
ATOM 627 C C . PHE A 1 81 ? -14.066 -3.077 0.882 1.00 93.56 81 PHE A C 1
ATOM 629 O O . PHE A 1 81 ? -14.037 -3.842 1.851 1.00 93.56 81 PHE A O 1
ATOM 636 N N . PRO A 1 82 ? -15.083 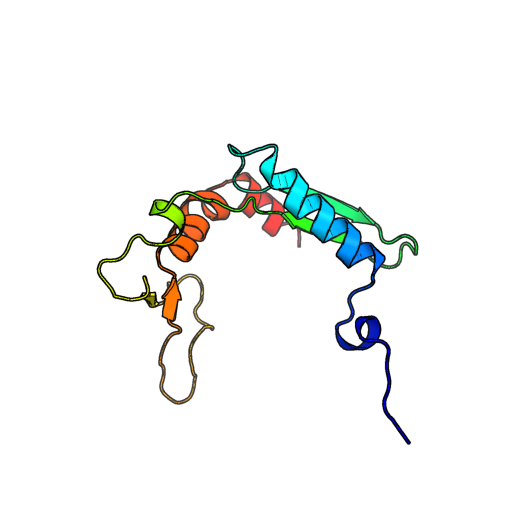-3.112 0.004 1.00 93.44 82 PRO A N 1
ATOM 637 C CA . PRO A 1 82 ? -16.278 -3.934 0.216 1.00 93.44 82 PRO A CA 1
ATOM 638 C C . PRO A 1 82 ? -15.982 -5.441 0.227 1.00 93.44 82 PRO A C 1
ATOM 640 O O . PRO A 1 82 ? -16.721 -6.220 0.825 1.00 93.44 82 PRO A O 1
ATOM 643 N N . SER A 1 83 ? -14.890 -5.858 -0.420 1.00 95.44 83 SER A N 1
ATOM 644 C CA . SER A 1 83 ? -14.483 -7.263 -0.526 1.00 95.44 83 SER A CA 1
ATOM 645 C C . SER A 1 83 ? -13.672 -7.768 0.668 1.00 95.44 83 SER A C 1
ATOM 647 O O . SER A 1 83 ? -13.482 -8.976 0.789 1.00 95.44 83 SER A O 1
ATOM 649 N N . LEU A 1 84 ? -13.180 -6.889 1.551 1.00 95.81 84 LEU A N 1
ATOM 650 C CA . LEU A 1 84 ? -12.430 -7.290 2.747 1.00 95.81 84 LEU A CA 1
ATOM 651 C C . LEU A 1 84 ? -13.390 -7.700 3.868 1.00 95.81 84 LEU A C 1
ATOM 653 O O . LEU A 1 84 ? -13.448 -7.084 4.932 1.00 95.81 84 LEU A O 1
ATOM 657 N N . ARG A 1 85 ? -14.159 -8.754 3.595 1.00 95.69 85 ARG A N 1
ATOM 658 C CA . ARG A 1 85 ? -15.111 -9.371 4.514 1.00 95.69 85 ARG A CA 1
ATOM 659 C C . ARG A 1 85 ? -15.242 -10.860 4.242 1.00 95.69 85 ARG A C 1
ATOM 661 O O . ARG A 1 85 ? -15.032 -11.321 3.119 1.00 95.69 85 ARG A O 1
ATOM 668 N N . SER A 1 86 ? -15.639 -11.609 5.257 1.00 95.31 86 SER A N 1
ATOM 669 C CA . SER A 1 86 ? -16.046 -12.996 5.078 1.00 95.31 86 SER A CA 1
ATOM 670 C C . SER A 1 86 ? -17.484 -13.048 4.556 1.00 95.31 86 SER A C 1
ATOM 672 O O . SER A 1 86 ? -18.396 -12.471 5.138 1.00 95.31 86 SER A O 1
ATOM 674 N N . ILE A 1 87 ? -17.697 -13.751 3.441 1.00 93.50 87 ILE A N 1
ATOM 675 C CA . ILE A 1 87 ? -19.018 -13.835 2.793 1.00 93.50 87 ILE A CA 1
ATOM 676 C C . ILE A 1 87 ? -20.006 -14.651 3.642 1.00 93.50 87 ILE A C 1
ATOM 678 O O . ILE A 1 87 ? -21.200 -14.378 3.622 1.00 93.50 87 ILE A O 1
ATOM 682 N N . GLY A 1 88 ? -19.526 -15.653 4.386 1.00 95.25 88 GLY A N 1
ATOM 683 C CA . GLY A 1 88 ? -20.395 -16.587 5.111 1.00 95.25 88 GLY A CA 1
ATOM 684 C C . GLY A 1 88 ? -21.044 -16.005 6.368 1.00 95.25 88 GLY A C 1
ATOM 685 O O . GLY A 1 88 ? -22.150 -16.406 6.716 1.00 95.25 88 GLY A O 1
ATOM 686 N N . ASN A 1 89 ? -20.367 -15.075 7.043 1.00 94.12 89 ASN A N 1
ATOM 687 C CA . ASN A 1 89 ? -20.833 -14.453 8.287 1.00 94.12 89 ASN A CA 1
ATOM 688 C C . ASN A 1 89 ? -20.944 -12.920 8.200 1.00 94.12 89 ASN A C 1
ATOM 690 O O . ASN A 1 89 ? -21.287 -12.291 9.193 1.00 94.12 89 ASN A O 1
ATOM 694 N N . ASP A 1 90 ? -20.677 -12.337 7.029 1.00 92.06 90 ASP A N 1
ATOM 695 C CA . ASP A 1 90 ? -20.732 -10.895 6.751 1.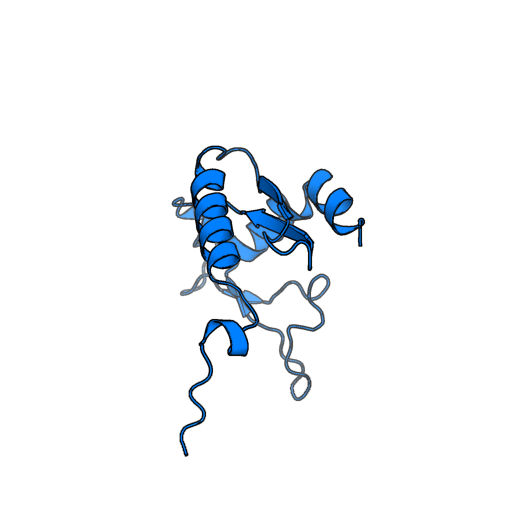00 92.06 90 ASP A CA 1
ATOM 696 C C . ASP A 1 90 ? -19.850 -10.026 7.670 1.00 92.06 90 ASP A C 1
ATOM 698 O O . ASP A 1 90 ? -20.089 -8.834 7.858 1.00 92.06 90 ASP A O 1
ATOM 702 N N . GLU A 1 91 ? -18.794 -10.613 8.239 1.00 95.81 91 GLU A N 1
ATOM 703 C CA . GLU A 1 91 ? -17.861 -9.899 9.108 1.00 95.81 91 GLU A CA 1
ATOM 704 C C . GLU A 1 91 ? -16.758 -9.223 8.294 1.00 95.81 91 GLU A C 1
ATOM 706 O O . GLU A 1 91 ? -16.046 -9.861 7.510 1.00 95.81 91 GLU A O 1
ATOM 711 N N . PHE A 1 92 ? -16.593 -7.920 8.508 1.00 97.00 92 PHE A N 1
ATOM 712 C CA . PHE A 1 92 ? -15.545 -7.122 7.881 1.00 97.00 92 PHE A CA 1
ATOM 713 C C . PHE A 1 92 ? -14.187 -7.316 8.558 1.00 97.00 92 PHE A C 1
ATOM 715 O O . PHE A 1 92 ? -14.088 -7.568 9.759 1.00 97.00 92 PHE A O 1
ATOM 722 N N . ALA A 1 93 ? -13.121 -7.157 7.777 1.00 96.44 93 ALA A N 1
ATOM 723 C CA . ALA A 1 93 ? -11.759 -7.257 8.274 1.00 96.44 93 ALA A CA 1
ATOM 724 C C . ALA A 1 93 ? -11.432 -6.149 9.290 1.00 96.44 93 ALA A C 1
ATOM 726 O O . ALA A 1 93 ? -11.874 -5.004 9.167 1.00 96.44 93 ALA A O 1
ATOM 727 N N . MET A 1 94 ? -10.586 -6.488 10.261 1.00 95.31 94 MET A N 1
ATOM 728 C CA . MET A 1 94 ? -9.982 -5.539 11.194 1.00 95.31 94 MET A CA 1
ATOM 729 C C . MET A 1 94 ? -8.566 -5.195 10.727 1.00 95.31 94 MET A C 1
ATOM 731 O O . MET A 1 94 ? -7.796 -6.084 10.364 1.00 95.31 94 MET A O 1
ATOM 735 N N . VAL A 1 95 ? -8.210 -3.913 10.752 1.00 94.62 95 VAL A N 1
ATOM 736 C CA . VAL A 1 95 ? -6.896 -3.397 10.341 1.00 94.62 95 VAL A CA 1
ATOM 737 C C . VAL A 1 95 ? -6.345 -2.418 11.369 1.00 94.62 95 VAL A C 1
ATOM 739 O O . VAL A 1 95 ? -7.061 -1.954 12.254 1.00 94.62 95 VAL A O 1
ATOM 742 N N . ASN A 1 96 ? -5.063 -2.075 11.260 1.00 93.94 96 ASN A N 1
ATOM 743 C CA . ASN A 1 96 ? -4.487 -1.015 12.078 1.00 93.94 96 ASN A CA 1
ATOM 744 C C . ASN A 1 96 ? -5.063 0.353 11.661 1.00 93.94 96 ASN A C 1
ATOM 746 O O . ASN A 1 96 ? -4.991 0.739 10.491 1.00 93.94 96 ASN A O 1
ATOM 750 N N . GLN A 1 97 ? -5.609 1.094 12.628 1.00 93.38 97 GLN A N 1
ATOM 751 C CA . GLN A 1 97 ? -6.259 2.384 12.395 1.00 93.38 97 GLN A CA 1
ATOM 752 C C . GLN A 1 97 ? -5.305 3.429 11.811 1.00 93.38 97 GLN A C 1
ATOM 754 O O . GLN A 1 97 ? -5.685 4.149 10.890 1.00 93.38 97 GLN A O 1
ATOM 759 N N . ALA A 1 98 ? -4.073 3.509 12.319 1.00 91.88 98 ALA A N 1
ATOM 760 C CA . ALA A 1 98 ? -3.102 4.500 11.865 1.00 91.88 98 ALA A CA 1
ATOM 761 C C . ALA A 1 98 ? -2.711 4.261 10.398 1.00 91.88 98 ALA A C 1
ATOM 763 O O . ALA A 1 98 ? -2.623 5.203 9.610 1.00 91.88 98 ALA A O 1
ATOM 764 N N . PHE A 1 99 ? -2.553 2.996 9.999 1.00 92.50 99 PHE A N 1
ATOM 765 C CA . PHE A 1 99 ? -2.237 2.641 8.614 1.00 92.50 99 PHE A CA 1
ATOM 766 C C . PHE A 1 99 ? -3.393 2.944 7.665 1.00 92.50 99 PHE A C 1
ATOM 768 O O . PHE A 1 99 ? -3.167 3.517 6.598 1.00 92.50 99 PHE A O 1
ATOM 775 N N . GLN A 1 100 ? -4.625 2.614 8.063 1.00 92.88 100 GLN A N 1
ATOM 776 C CA . GLN A 1 100 ? -5.805 2.953 7.273 1.00 92.88 100 GLN A CA 1
ATOM 777 C C . GLN A 1 100 ? -5.935 4.474 7.107 1.00 92.88 100 GLN A C 1
ATOM 779 O O . GLN A 1 100 ? -6.057 4.955 5.983 1.00 92.88 100 GLN A O 1
ATOM 784 N N . GLN A 1 101 ? -5.834 5.240 8.196 1.00 91.12 101 GLN A N 1
ATOM 785 C CA . GLN A 1 101 ? -5.927 6.699 8.154 1.00 91.12 101 GLN A CA 1
ATOM 786 C C . GLN A 1 101 ? -4.844 7.308 7.255 1.00 91.12 101 GLN A C 1
ATOM 788 O O . GLN A 1 101 ? -5.132 8.157 6.412 1.00 91.12 101 GLN A O 1
ATOM 793 N N . ARG A 1 102 ? -3.601 6.822 7.364 1.00 89.75 102 ARG A N 1
ATOM 794 C CA . ARG A 1 102 ? -2.502 7.254 6.497 1.00 89.75 102 ARG A CA 1
ATOM 795 C C . ARG A 1 102 ? -2.801 6.985 5.020 1.00 89.75 102 ARG A C 1
ATOM 797 O O . ARG A 1 102 ? -2.517 7.844 4.185 1.00 89.75 102 ARG A O 1
ATOM 804 N N . PHE A 1 103 ? -3.354 5.819 4.695 1.00 90.62 103 PHE A N 1
ATOM 805 C CA . PHE A 1 103 ? -3.723 5.477 3.325 1.00 90.62 103 PHE A CA 1
ATOM 806 C C . PHE A 1 103 ? -4.827 6.393 2.787 1.00 90.62 103 PHE A C 1
ATOM 808 O O . PHE A 1 103 ? -4.690 6.957 1.702 1.00 90.62 103 PHE A O 1
ATOM 815 N N . GLU A 1 104 ? -5.883 6.607 3.567 1.00 90.19 104 GLU A N 1
ATOM 816 C CA . GLU A 1 104 ? -7.007 7.455 3.172 1.00 90.19 104 GLU A CA 1
ATOM 817 C C . GLU A 1 104 ? -6.603 8.923 2.990 1.00 90.19 104 GLU A C 1
ATOM 819 O O . GLU A 1 104 ? -6.890 9.530 1.958 1.00 90.19 104 GLU A O 1
ATOM 824 N N . GLU A 1 105 ? -5.920 9.498 3.978 1.00 87.12 105 GLU A N 1
ATOM 825 C CA . GLU A 1 105 ? -5.657 10.936 4.017 1.00 87.12 105 GLU A CA 1
ATOM 826 C C . GLU A 1 105 ? -4.454 11.330 3.166 1.00 87.12 105 GLU A C 1
ATOM 828 O O . GLU A 1 105 ? -4.499 12.328 2.449 1.00 87.12 105 GLU A O 1
ATOM 833 N N . ARG A 1 106 ? -3.364 10.556 3.241 1.00 82.19 106 ARG A N 1
ATOM 834 C CA . ARG A 1 106 ? -2.093 10.949 2.623 1.00 82.19 106 ARG A CA 1
ATOM 835 C C . ARG A 1 106 ? -1.867 10.329 1.260 1.00 82.19 106 ARG A C 1
ATOM 837 O O . ARG A 1 106 ? -1.188 10.953 0.463 1.00 82.19 106 ARG A O 1
ATOM 844 N N . ILE A 1 107 ? -2.385 9.130 0.993 1.00 85.12 107 ILE A N 1
ATOM 845 C CA . ILE A 1 107 ? -2.166 8.449 -0.291 1.00 85.12 107 ILE A CA 1
ATOM 846 C C . ILE A 1 107 ? -3.343 8.733 -1.226 1.00 85.12 107 ILE A C 1
ATOM 848 O O . ILE A 1 107 ? -3.165 9.413 -2.238 1.00 85.12 107 ILE A O 1
ATOM 852 N N . LEU A 1 108 ? -4.559 8.321 -0.853 1.00 85.62 108 LEU A N 1
ATOM 853 C CA . LEU A 1 108 ? -5.762 8.535 -1.668 1.00 85.62 108 LEU A CA 1
ATOM 854 C C . LEU A 1 108 ? -6.184 10.006 -1.772 1.00 85.62 108 LEU A C 1
ATOM 856 O O . LEU A 1 108 ? -6.869 10.379 -2.731 1.00 85.62 108 LEU A O 1
ATOM 860 N N . GLY A 1 109 ? -5.816 10.830 -0.788 1.00 76.94 109 GLY A N 1
ATOM 861 C CA . GLY A 1 109 ? -6.042 12.276 -0.801 1.00 76.94 109 GLY A CA 1
ATOM 862 C C . GLY A 1 109 ? -5.185 13.024 -1.828 1.00 76.94 109 GLY A C 1
ATOM 863 O O . GLY A 1 109 ? -5.543 14.129 -2.232 1.00 76.94 109 GLY A O 1
ATOM 864 N N . THR A 1 110 ? -4.086 12.428 -2.305 1.00 76.88 110 THR A N 1
A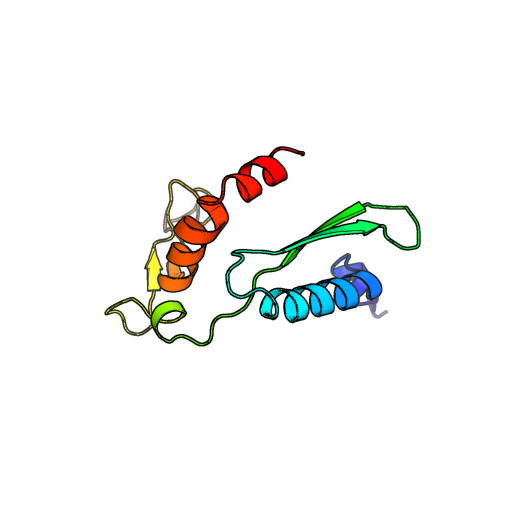TOM 865 C CA . THR A 1 110 ? -3.221 13.045 -3.321 1.00 76.88 110 THR A CA 1
ATOM 866 C C . THR A 1 110 ? -3.857 12.946 -4.708 1.00 76.88 110 THR A C 1
ATOM 868 O O . THR A 1 110 ? -4.070 11.847 -5.224 1.00 76.88 110 THR A O 1
ATOM 871 N N . SER A 1 111 ? -4.093 14.087 -5.362 1.00 61.62 111 SER A N 1
ATOM 872 C CA . SER A 1 111 ? -4.590 14.159 -6.750 1.00 61.62 111 SER A CA 1
ATOM 873 C C . SER A 1 111 ? -3.723 13.364 -7.732 1.00 61.62 111 SER A C 1
ATOM 875 O O . SER A 1 111 ? -4.236 12.715 -8.642 1.00 61.62 111 SER A O 1
ATOM 877 N N . ASP A 1 112 ? -2.414 13.364 -7.495 1.00 67.12 112 ASP A N 1
ATOM 878 C CA . ASP A 1 112 ? -1.410 12.671 -8.298 1.00 67.12 112 ASP A CA 1
ATOM 879 C C . ASP A 1 112 ? -1.528 11.141 -8.244 1.00 67.12 112 ASP A C 1
ATOM 881 O O . ASP A 1 112 ? -1.204 10.470 -9.221 1.00 67.12 112 ASP A O 1
ATOM 885 N N . PHE A 1 113 ? -1.998 10.581 -7.122 1.00 67.44 113 PHE A N 1
ATOM 886 C CA . PHE A 1 113 ? -2.198 9.137 -6.978 1.00 67.44 113 PHE A CA 1
ATOM 887 C C . PHE A 1 113 ? -3.386 8.685 -7.827 1.00 67.44 113 PHE A C 1
ATOM 889 O O . PHE A 1 113 ? -3.244 7.825 -8.689 1.00 67.44 113 PHE A O 1
ATOM 896 N N . ARG A 1 114 ? -4.528 9.372 -7.691 1.00 61.47 114 ARG A N 1
ATOM 897 C CA . ARG A 1 114 ? -5.748 9.071 -8.458 1.00 61.47 114 ARG A CA 1
ATOM 898 C C . ARG A 1 114 ? -5.551 9.221 -9.964 1.00 61.47 114 ARG A C 1
ATOM 900 O O . ARG A 1 114 ? -6.077 8.428 -10.732 1.00 61.47 114 ARG A O 1
ATOM 907 N N . ALA A 1 115 ? -4.787 10.226 -10.392 1.00 62.69 115 ALA A N 1
ATOM 908 C CA . ALA A 1 115 ? -4.478 10.427 -11.805 1.00 62.69 115 ALA A CA 1
ATOM 909 C C . ALA A 1 115 ? -3.592 9.310 -12.382 1.00 62.69 115 ALA A C 1
ATOM 911 O O . ALA A 1 115 ? -3.712 8.999 -13.562 1.00 62.69 115 ALA A O 1
ATOM 912 N N . LYS A 1 116 ? -2.715 8.714 -11.563 1.00 60.97 116 LYS A N 1
ATOM 913 C CA . LYS A 1 116 ? -1.813 7.623 -11.965 1.00 60.97 116 LYS A CA 1
ATOM 914 C C . LYS A 1 116 ? -2.470 6.243 -11.859 1.00 60.97 116 LYS A C 1
ATOM 916 O O . LYS A 1 116 ? -2.135 5.385 -12.666 1.00 60.97 116 LYS A O 1
ATOM 921 N N . ASP A 1 117 ? -3.436 6.068 -10.957 1.00 56.28 117 ASP A N 1
ATOM 922 C CA . ASP A 1 117 ? -4.305 4.880 -10.890 1.00 56.28 117 ASP A CA 1
ATOM 923 C C . ASP A 1 117 ? -5.212 4.743 -12.127 1.00 56.28 117 ASP A C 1
ATOM 925 O O . ASP A 1 117 ? -5.525 3.635 -12.547 1.00 56.28 117 ASP A O 1
ATOM 929 N N . LEU A 1 118 ? -5.619 5.863 -12.738 1.00 49.56 118 LEU A N 1
ATOM 930 C CA . LEU A 1 118 ? -6.530 5.904 -13.894 1.00 49.56 118 LEU A CA 1
ATOM 931 C C . LEU A 1 118 ? -5.853 5.657 -15.259 1.00 49.56 118 LEU A C 1
ATOM 933 O O . LEU A 1 118 ? -6.525 5.727 -16.285 1.00 49.56 118 LEU A O 1
ATOM 937 N N . ILE A 1 119 ? -4.540 5.389 -15.309 1.00 47.59 119 ILE A N 1
ATOM 938 C CA . ILE A 1 119 ? -3.808 5.085 -16.564 1.00 47.59 119 ILE A CA 1
ATOM 939 C C . ILE A 1 119 ? -3.838 3.566 -16.869 1.00 47.59 119 ILE A C 1
ATOM 941 O O . ILE A 1 119 ? -3.006 3.036 -17.609 1.00 47.59 119 ILE A O 1
ATOM 945 N N . HIS A 1 120 ? -4.811 2.849 -16.308 1.00 43.28 120 HIS A N 1
ATOM 946 C CA . HIS A 1 120 ? -5.091 1.442 -16.584 1.00 43.28 120 HIS A CA 1
ATOM 947 C C . HIS A 1 120 ? -6.459 1.277 -17.239 1.00 43.28 120 HIS A C 1
ATOM 949 O O . HIS A 1 120 ? -7.446 1.811 -16.690 1.00 43.28 120 HIS A O 1
#

Organism: Juglans regia (NCBI:txid51240)

pLDDT: mean 83.19, std 13.27, range [41.03, 97.0]

Secondary structure (DSSP, 8-state):
------HHHHHT--HHHHHHHHHHHHHHTT-TTSS-EEEEEE-TTSS-EEEEEE------GGGT--SSSTT-EEE--TTT-TTSB-TTT-PBPEEEHHHHHHIIIIITT-HHHHHHHT--

Nearest PDB structures (foldseek):
  8zw9-assembly1_B  TM=8.543E-01  e=2.269E-05  Arabidopsis thaliana
  6q6z-assembly1_A  TM=8.583E-01  e=2.587E-05  Arabidopsis thaliana
  7xdd-assembly1_B  TM=8.167E-01  e=5.326E-05  Arabidopsis thaliana
  8yn0-assembly2_A  TM=8.128E-01  e=7.896E-05  Arabidopsis thaliana
  8bqs-assembly1_Dc  TM=4.200E-01  e=7.703E+00  Tetrahymena thermophila SB210

Sequence (120 aa):
MAGGGRLGDIIKMDEELIMKTCSSAMNAHKFPGNPFTFEKIRASSDTYTSFIFSFAGSWSISDWQLAQKPFGETQIKTELFPSLRSIGNDEFAMVNQAFQQRFEERILGTSDFRAKDLIH